Protein AF-A0A2X2C3H4-F1 (afdb_monomer_lite)

Organism: Pseudomonas luteola (NCBI:txid47886)

Radius of gyration: 22.09 Å; chains: 1; bounding box: 75×46×35 Å

Foldseek 3Di:
DDDDDDDPDPPPPPPPVPPVDDPVVLVVVLVVLDDQAPCCPPVNPVDDPVVSVVLSVQLSVLSVVCVVVCVQPDPNDGHDHVVSSCRSHVPHD

Sequence (93 aa):
MRKEAVLLSLLVSSLASAHSYDWSVTQSYFNKIFINHPNCEPQQMRWSQQECSNFRARAMTRFLKEWDDRQYLRSGKIVDNPAATARVNSELP

pLDDT: mean 84.53, std 19.08, range [42.38, 98.44]

Secondary structure (DSSP, 8-state):
----------------------HHHHHHHHHHH----GGG-GGG--S-HHHHHHHHHHHHHHHHHHHHTTTTEETTEE---HHHHHHHTTT--

Structure (mmCIF, N/CA/C/O backbone):
data_AF-A0A2X2C3H4-F1
#
_entry.id   AF-A0A2X2C3H4-F1
#
loop_
_atom_site.group_PDB
_atom_site.id
_atom_site.type_symbol
_atom_site.label_atom_id
_atom_site.label_alt_id
_atom_site.label_comp_id
_atom_site.label_asym_id
_atom_site.label_entity_id
_atom_site.label_seq_id
_atom_site.pdbx_PDB_ins_code
_atom_site.Cartn_x
_atom_site.Cartn_y
_atom_site.Cartn_z
_atom_site.occupancy
_atom_site.B_iso_or_equiv
_atom_site.auth_seq_id
_atom_site.auth_comp_id
_atom_site.auth_asym_id
_atom_site.auth_atom_id
_atom_site.pdbx_PDB_model_num
ATOM 1 N N . MET A 1 1 ? 59.033 -34.535 -5.987 1.00 42.78 1 MET A N 1
ATOM 2 C CA . MET A 1 1 ? 59.107 -33.066 -6.155 1.00 42.78 1 MET A CA 1
ATOM 3 C C . MET A 1 1 ? 58.024 -32.633 -7.132 1.00 42.78 1 MET A C 1
ATOM 5 O O . MET A 1 1 ? 57.947 -33.247 -8.185 1.00 42.78 1 MET A O 1
ATOM 9 N N . ARG A 1 2 ? 57.312 -31.541 -6.798 1.00 44.12 2 ARG A N 1
ATOM 10 C CA . ARG A 1 2 ? 56.326 -30.774 -7.602 1.00 44.12 2 ARG A CA 1
ATOM 11 C C . ARG A 1 2 ? 54.943 -31.425 -7.772 1.00 44.12 2 ARG A C 1
ATOM 13 O O . ARG A 1 2 ? 54.894 -32.597 -8.095 1.00 44.12 2 ARG A O 1
ATOM 20 N N . LYS A 1 3 ? 53.793 -30.752 -7.671 1.00 42.38 3 LYS A N 1
ATOM 21 C CA . LYS A 1 3 ? 53.284 -29.426 -7.215 1.00 42.38 3 LYS A CA 1
ATOM 22 C C . LYS A 1 3 ? 51.759 -29.556 -7.494 1.00 42.38 3 LYS A C 1
ATOM 24 O O . LYS A 1 3 ? 51.417 -30.015 -8.574 1.00 42.38 3 LYS A O 1
ATOM 29 N N . GLU A 1 4 ? 50.890 -29.525 -6.485 1.00 47.00 4 GLU A N 1
ATOM 30 C CA . GLU A 1 4 ? 49.973 -28.407 -6.158 1.00 47.00 4 GLU A CA 1
ATOM 31 C C . GLU A 1 4 ? 48.917 -28.038 -7.232 1.00 47.00 4 GLU A C 1
ATOM 33 O O . GLU A 1 4 ? 49.285 -27.586 -8.312 1.00 47.00 4 GLU A O 1
ATOM 38 N N . ALA A 1 5 ? 47.638 -28.124 -6.810 1.00 51.75 5 ALA A N 1
ATOM 39 C CA . ALA A 1 5 ? 46.425 -27.402 -7.257 1.00 51.75 5 ALA A CA 1
ATOM 40 C C . ALA A 1 5 ? 45.920 -27.661 -8.702 1.00 51.75 5 ALA A C 1
ATOM 42 O O . ALA A 1 5 ? 46.694 -27.862 -9.622 1.00 51.75 5 ALA A O 1
ATOM 43 N N . VAL A 1 6 ? 44.615 -27.708 -9.003 1.00 49.88 6 VAL A N 1
ATOM 44 C CA . VAL A 1 6 ? 43.636 -26.621 -8.837 1.00 49.88 6 VAL A CA 1
ATOM 45 C C . VAL A 1 6 ? 42.209 -27.191 -8.736 1.00 49.88 6 VAL A C 1
ATOM 47 O O . VAL A 1 6 ? 41.723 -27.843 -9.660 1.00 49.88 6 VAL A O 1
ATOM 50 N N . LEU A 1 7 ? 41.520 -26.894 -7.627 1.00 52.28 7 LEU A N 1
ATOM 51 C CA . LEU A 1 7 ? 40.057 -26.929 -7.540 1.00 52.28 7 LEU A CA 1
ATOM 52 C C . LEU A 1 7 ? 39.478 -25.863 -8.485 1.00 52.28 7 LEU A C 1
ATOM 54 O O . LEU A 1 7 ? 39.679 -24.671 -8.250 1.00 52.28 7 LEU A O 1
ATOM 58 N N . LEU A 1 8 ? 38.722 -26.262 -9.510 1.00 50.38 8 LEU A N 1
ATOM 59 C CA . LEU A 1 8 ? 37.840 -25.336 -10.224 1.00 50.38 8 LEU A CA 1
ATOM 60 C C . LEU A 1 8 ? 36.508 -25.223 -9.469 1.00 50.38 8 LEU A C 1
ATOM 62 O O . LEU A 1 8 ? 35.588 -26.016 -9.664 1.00 50.38 8 LEU A O 1
ATOM 66 N N . SER A 1 9 ? 36.417 -24.214 -8.602 1.00 48.88 9 SER A N 1
ATOM 67 C CA . SER A 1 9 ? 35.149 -23.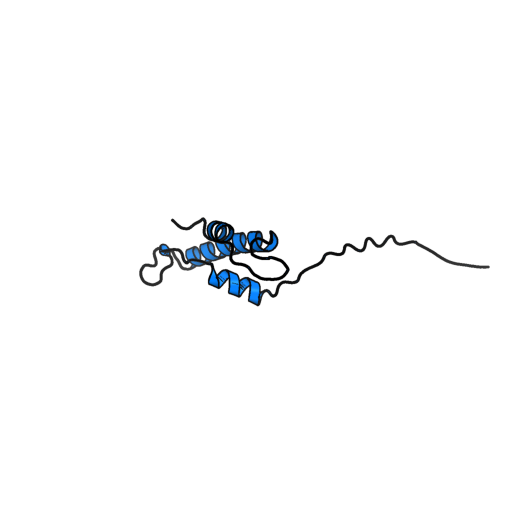700 -8.080 1.00 48.88 9 SER A CA 1
ATOM 68 C C . SER A 1 9 ? 34.318 -23.114 -9.223 1.00 48.88 9 SER A C 1
ATOM 70 O O . SER A 1 9 ? 34.634 -22.046 -9.747 1.00 48.88 9 SER A O 1
ATOM 72 N N . LEU A 1 10 ? 33.222 -23.784 -9.578 1.00 49.25 10 LEU A N 1
ATOM 73 C CA . LEU A 1 10 ? 32.122 -23.198 -10.345 1.00 49.25 10 LEU A CA 1
ATOM 74 C C . LEU A 1 10 ? 31.361 -22.223 -9.434 1.00 49.25 10 LEU A C 1
ATOM 76 O O . LEU A 1 10 ? 30.395 -22.587 -8.768 1.00 49.25 10 LEU A O 1
ATOM 80 N N . LEU A 1 11 ? 31.829 -20.976 -9.379 1.00 52.66 11 LEU A N 1
ATOM 81 C CA . LEU A 1 11 ? 31.067 -19.869 -8.811 1.00 52.66 11 LEU A CA 1
ATOM 82 C C . LEU A 1 11 ? 29.919 -19.537 -9.768 1.00 52.66 11 LEU A C 1
ATOM 84 O O . LEU A 1 11 ? 30.098 -18.856 -10.774 1.00 52.66 11 LEU A O 1
ATOM 88 N N . VAL A 1 12 ? 28.724 -20.026 -9.439 1.00 53.00 12 VAL A N 1
ATOM 89 C CA . VAL A 1 12 ? 27.469 -19.496 -9.973 1.00 53.00 12 VAL A CA 1
ATOM 90 C C . VAL A 1 12 ? 27.306 -18.093 -9.393 1.00 53.00 12 VAL A C 1
ATOM 92 O O . VAL A 1 12 ? 26.819 -17.910 -8.279 1.00 53.00 12 VAL A O 1
ATOM 95 N N . SER A 1 13 ? 27.770 -17.086 -10.128 1.00 50.06 13 SER A N 1
ATOM 96 C CA . SER A 1 13 ? 27.462 -15.689 -9.837 1.00 50.06 13 SER A CA 1
ATOM 97 C C . SER A 1 13 ? 26.010 -15.424 -10.221 1.00 50.06 13 SER A C 1
ATOM 99 O O . SER A 1 13 ? 25.709 -14.957 -11.318 1.00 50.06 13 SER A O 1
ATOM 101 N N . SER A 1 14 ? 25.095 -15.742 -9.310 1.00 52.66 14 SER A N 1
ATOM 102 C CA . SER A 1 14 ? 23.732 -15.230 -9.342 1.00 52.66 14 SER A CA 1
ATOM 103 C C . SER A 1 14 ? 23.812 -13.704 -9.298 1.00 52.66 14 SER A C 1
ATOM 105 O O . SER A 1 14 ? 24.045 -13.119 -8.241 1.00 52.66 14 SER A O 1
ATOM 107 N N . LEU A 1 15 ? 23.632 -13.048 -10.444 1.00 51.41 15 LEU A N 1
ATOM 108 C CA . LEU A 1 15 ? 23.315 -11.624 -10.527 1.00 51.41 15 LEU A CA 1
ATOM 109 C C . LEU A 1 15 ? 21.909 -11.430 -9.951 1.00 51.41 15 LEU A C 1
ATOM 111 O O . LEU A 1 15 ? 20.938 -11.200 -10.668 1.00 51.41 15 LEU A O 1
ATOM 115 N N . ALA A 1 16 ? 21.788 -11.554 -8.632 1.00 48.66 16 ALA A N 1
ATOM 116 C CA . ALA A 1 16 ? 20.690 -10.954 -7.912 1.00 48.66 16 ALA A CA 1
ATOM 117 C C . ALA A 1 16 ? 20.898 -9.447 -8.059 1.00 48.66 16 ALA A C 1
ATOM 119 O O . ALA A 1 16 ? 21.638 -8.830 -7.295 1.00 48.66 16 ALA A O 1
ATOM 120 N N . SER A 1 17 ? 20.295 -8.852 -9.090 1.00 48.06 17 SER A N 1
ATOM 121 C CA . SER A 1 17 ? 20.078 -7.412 -9.134 1.00 48.06 17 SER A CA 1
ATOM 122 C C . SER A 1 17 ? 19.121 -7.067 -7.998 1.00 48.06 17 SER A C 1
ATOM 124 O O . SER A 1 17 ? 17.926 -6.863 -8.213 1.00 48.06 17 SER A O 1
ATOM 126 N N . ALA A 1 18 ? 19.657 -7.041 -6.779 1.00 44.91 18 ALA A N 1
ATOM 127 C CA . ALA A 1 18 ? 19.059 -6.388 -5.643 1.00 44.91 18 ALA A CA 1
ATOM 128 C C . ALA A 1 18 ? 18.994 -4.908 -6.015 1.00 44.91 18 ALA A C 1
ATOM 130 O O . ALA A 1 18 ? 19.920 -4.139 -5.774 1.00 44.91 18 ALA A O 1
ATOM 131 N N . HIS A 1 19 ? 17.912 -4.512 -6.681 1.00 52.09 19 HIS A N 1
ATOM 132 C CA . HIS A 1 19 ? 17.510 -3.122 -6.671 1.00 52.09 19 HIS A CA 1
ATOM 133 C C . HIS A 1 19 ? 17.107 -2.858 -5.225 1.00 52.09 19 HIS A C 1
ATOM 135 O O . HIS A 1 19 ? 15.977 -3.127 -4.826 1.00 52.09 19 HIS A O 1
ATOM 141 N N . SER A 1 20 ? 18.071 -2.435 -4.408 1.00 53.66 20 SER A N 1
ATOM 142 C CA . SER A 1 20 ? 17.803 -1.917 -3.077 1.00 53.66 20 SER A CA 1
ATOM 143 C C . SER A 1 20 ? 17.020 -0.624 -3.272 1.00 53.66 20 SER A C 1
ATOM 145 O O . SER A 1 20 ? 17.600 0.449 -3.439 1.00 53.66 20 SER A O 1
ATOM 147 N N . TYR A 1 21 ? 15.698 -0.734 -3.374 1.00 66.19 21 TYR A N 1
ATOM 148 C CA . TYR A 1 21 ? 14.839 0.435 -3.382 1.00 66.19 21 TYR A CA 1
ATOM 149 C C . TYR A 1 21 ? 14.974 1.111 -2.028 1.00 66.19 21 TYR A C 1
ATOM 151 O O . TYR A 1 21 ? 14.927 0.456 -0.986 1.00 66.19 21 TYR A O 1
ATOM 159 N N . ASP A 1 22 ? 15.171 2.424 -2.057 1.00 84.44 22 ASP A N 1
ATOM 160 C CA . ASP A 1 22 ? 15.219 3.216 -0.844 1.00 84.44 22 ASP A CA 1
ATOM 161 C C . ASP A 1 22 ? 13.906 3.011 -0.074 1.00 84.44 22 ASP A C 1
ATOM 163 O O . ASP A 1 22 ? 12.801 3.250 -0.583 1.00 84.44 22 ASP A O 1
ATOM 167 N N . TRP A 1 23 ? 14.032 2.510 1.153 1.00 86.81 23 TRP A N 1
ATOM 168 C CA . TRP A 1 23 ? 12.898 2.276 2.035 1.00 86.81 23 TRP A CA 1
ATOM 169 C C . TRP A 1 23 ? 12.096 3.561 2.263 1.00 86.81 23 TRP A C 1
ATOM 171 O O . TRP A 1 23 ? 10.869 3.514 2.314 1.00 86.81 23 TRP A O 1
ATOM 181 N N . SER A 1 24 ? 12.763 4.719 2.310 1.00 92.00 24 SER A N 1
ATOM 182 C CA . SER A 1 24 ? 12.107 6.016 2.478 1.00 92.00 24 SER A CA 1
ATOM 183 C C . SER A 1 24 ? 11.204 6.363 1.290 1.00 92.00 24 SER A C 1
ATOM 185 O O . SER A 1 24 ? 10.077 6.819 1.483 1.00 92.00 24 SER A O 1
ATOM 187 N N . VAL A 1 25 ? 11.644 6.068 0.063 1.00 92.56 25 VAL A N 1
ATOM 188 C CA . VAL A 1 25 ? 10.862 6.272 -1.166 1.00 92.56 25 VAL A CA 1
ATOM 189 C C . VAL A 1 25 ? 9.658 5.337 -1.191 1.00 92.56 25 VAL A C 1
ATOM 191 O O . VAL A 1 25 ? 8.535 5.769 -1.452 1.00 92.56 25 VAL A O 1
ATOM 194 N N . THR A 1 26 ? 9.886 4.068 -0.861 1.00 92.75 26 THR A N 1
ATOM 195 C CA . THR A 1 26 ? 8.855 3.025 -0.804 1.00 92.75 26 THR A CA 1
ATOM 196 C C . THR A 1 26 ? 7.769 3.389 0.217 1.00 92.75 26 THR A C 1
ATOM 198 O O . THR A 1 26 ? 6.578 3.391 -0.095 1.00 92.75 26 THR A O 1
ATOM 201 N N . GLN A 1 27 ? 8.172 3.797 1.423 1.00 95.06 27 GLN A N 1
ATOM 202 C CA . GLN A 1 27 ? 7.265 4.209 2.494 1.00 95.06 27 GLN A CA 1
ATOM 203 C C . GLN A 1 27 ? 6.537 5.526 2.183 1.00 95.06 27 GLN A C 1
ATOM 205 O O . GLN A 1 27 ? 5.342 5.646 2.455 1.00 95.06 27 GLN A O 1
ATOM 210 N N . SER A 1 28 ? 7.230 6.507 1.598 1.00 96.00 28 SER A N 1
ATOM 211 C CA . SER A 1 28 ? 6.629 7.773 1.162 1.00 96.00 28 SER A CA 1
ATOM 212 C C . SER A 1 28 ? 5.533 7.532 0.124 1.00 96.00 28 SER A C 1
ATOM 214 O O . SER A 1 28 ? 4.427 8.067 0.239 1.00 96.00 28 SER A O 1
ATOM 216 N N . TYR A 1 29 ? 5.791 6.647 -0.842 1.00 96.50 29 TYR A N 1
ATOM 217 C CA . TYR A 1 29 ? 4.806 6.310 -1.859 1.00 96.50 29 TYR A CA 1
ATOM 218 C C . TYR A 1 29 ? 3.606 5.544 -1.286 1.00 96.50 29 TYR A C 1
ATOM 220 O O . TYR A 1 29 ? 2.471 5.884 -1.614 1.00 96.50 29 TYR A O 1
ATOM 228 N N . PHE A 1 30 ? 3.817 4.593 -0.367 1.00 97.88 30 PHE A N 1
ATOM 229 C CA . PHE A 1 30 ? 2.712 3.958 0.364 1.00 97.88 30 PHE A CA 1
ATOM 230 C C . PHE A 1 30 ? 1.820 4.995 1.055 1.00 97.88 30 PHE A C 1
ATOM 232 O O . PHE A 1 30 ? 0.604 4.971 0.892 1.00 97.88 30 PHE A O 1
ATOM 239 N N . ASN A 1 31 ? 2.418 5.942 1.784 1.00 97.75 31 ASN A N 1
ATOM 240 C CA . ASN A 1 31 ? 1.673 6.978 2.499 1.00 97.75 31 ASN A CA 1
ATOM 241 C C . ASN A 1 31 ? 0.867 7.890 1.559 1.00 97.75 31 ASN A C 1
ATOM 243 O O . ASN A 1 31 ? -0.170 8.398 1.972 1.00 97.75 31 ASN A O 1
ATOM 247 N N . LYS A 1 32 ? 1.322 8.087 0.312 1.00 97.75 32 LYS A N 1
ATOM 248 C CA . LYS A 1 32 ? 0.597 8.845 -0.722 1.00 97.75 32 LYS A CA 1
ATOM 249 C C . LYS A 1 32 ? -0.681 8.125 -1.175 1.00 97.75 32 LYS A C 1
ATOM 251 O O . LYS A 1 32 ? -1.671 8.791 -1.455 1.00 97.75 32 LYS A O 1
ATOM 256 N N . ILE A 1 33 ? -0.646 6.797 -1.311 1.00 97.56 33 ILE A N 1
ATOM 257 C CA . ILE A 1 33 ? -1.736 6.013 -1.928 1.00 97.56 33 ILE A CA 1
ATOM 258 C C . ILE A 1 33 ? -2.639 5.292 -0.920 1.00 97.56 33 ILE A C 1
ATOM 260 O O . ILE A 1 33 ? -3.700 4.788 -1.292 1.00 97.56 33 ILE A O 1
ATOM 264 N N . PHE A 1 34 ? -2.194 5.171 0.329 1.00 97.88 34 PHE A N 1
ATOM 265 C CA . PHE A 1 34 ? -2.956 4.546 1.397 1.00 97.88 34 PHE A CA 1
ATOM 266 C C . PHE A 1 34 ? -4.135 5.433 1.786 1.00 97.88 34 PHE A C 1
ATOM 268 O O . PHE A 1 34 ? -3.971 6.617 2.077 1.00 97.88 34 PHE A O 1
ATOM 275 N N . ILE A 1 35 ? -5.319 4.836 1.830 1.00 96.62 35 ILE A N 1
ATOM 276 C CA . ILE A 1 35 ? -6.547 5.504 2.242 1.00 96.62 35 ILE A CA 1
ATOM 277 C C . ILE A 1 35 ? -6.907 4.990 3.632 1.00 96.62 35 ILE A C 1
ATOM 279 O O . ILE A 1 35 ? -6.969 3.782 3.875 1.00 96.62 35 ILE A O 1
ATOM 283 N N . ASN A 1 36 ? -7.137 5.918 4.556 1.00 93.62 36 ASN A N 1
ATOM 284 C CA . ASN A 1 36 ? -7.529 5.570 5.911 1.00 93.62 36 ASN A CA 1
ATOM 285 C C . ASN A 1 36 ? -8.948 4.976 5.915 1.00 93.62 36 ASN A C 1
ATOM 287 O O . ASN A 1 36 ? -9.828 5.436 5.187 1.00 93.62 36 ASN A O 1
ATOM 291 N N . HIS A 1 37 ? -9.181 3.945 6.728 1.00 94.88 37 HIS A N 1
ATOM 292 C CA . HIS A 1 37 ? -10.519 3.371 6.853 1.00 94.88 37 HIS A CA 1
ATOM 293 C C . HIS A 1 37 ? -11.440 4.369 7.588 1.00 94.88 37 HIS A C 1
ATOM 295 O O . HIS A 1 37 ? -10.995 4.941 8.583 1.00 94.88 37 HIS A O 1
ATOM 301 N N . PRO A 1 38 ? -12.726 4.536 7.214 1.00 94.25 38 PRO A N 1
ATOM 302 C CA . PRO A 1 38 ? -13.640 5.462 7.900 1.00 94.25 38 PRO A CA 1
ATOM 303 C C . PRO A 1 38 ? -13.738 5.242 9.420 1.00 94.25 38 PRO A C 1
ATOM 305 O O . PRO A 1 38 ? -13.832 6.185 10.195 1.00 94.25 38 PRO A O 1
ATOM 308 N N . ASN A 1 39 ? -13.641 3.986 9.869 1.00 94.88 39 ASN A N 1
ATOM 309 C CA . ASN A 1 39 ? -13.612 3.637 11.299 1.00 94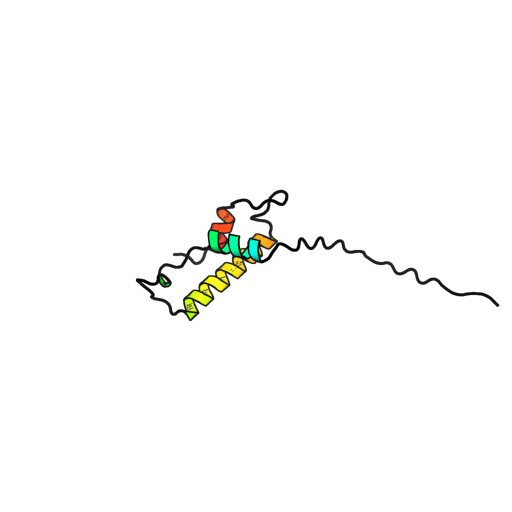.88 39 ASN A CA 1
ATOM 310 C C . ASN A 1 39 ? -12.342 4.103 12.045 1.00 94.88 39 ASN A C 1
ATOM 312 O O . ASN A 1 39 ? -12.318 4.046 13.273 1.00 94.88 39 ASN A O 1
ATOM 316 N N . CYS A 1 40 ? -11.311 4.538 11.321 1.00 93.50 40 CYS A N 1
ATOM 317 C CA . CYS A 1 40 ? -10.044 5.059 11.835 1.00 93.50 40 CYS A CA 1
ATOM 318 C C . CYS A 1 40 ? -9.941 6.583 11.742 1.00 93.50 40 CYS A C 1
ATOM 320 O O . CYS A 1 40 ? -8.889 7.142 12.059 1.00 93.50 40 CYS A O 1
ATOM 322 N N . GLU A 1 41 ? -11.002 7.262 11.302 1.00 91.62 41 GLU A N 1
ATOM 323 C CA . GLU A 1 41 ? -11.049 8.719 11.276 1.00 91.62 41 GLU A CA 1
ATOM 324 C C . GLU A 1 41 ? -11.104 9.280 12.705 1.00 91.62 41 GLU A C 1
ATOM 326 O O . GLU A 1 41 ? -11.978 8.877 13.477 1.00 91.62 41 GLU A O 1
ATOM 331 N N . PRO A 1 42 ? -10.233 10.234 13.090 1.00 87.12 42 PRO A N 1
ATOM 332 C CA . PRO A 1 42 ? -10.147 10.716 14.472 1.00 87.12 42 PRO A CA 1
ATOM 333 C C . PRO A 1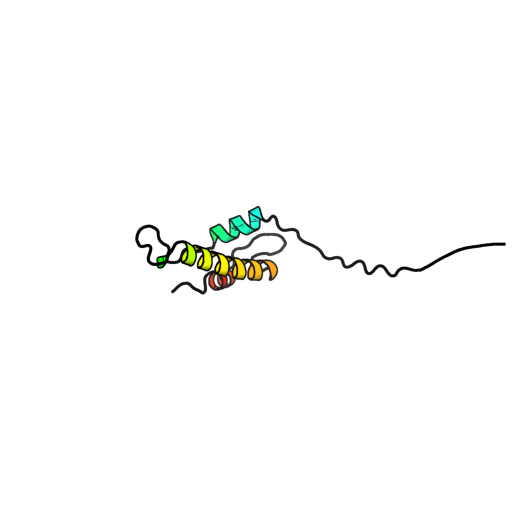 42 ? -11.458 11.277 15.035 1.00 87.12 42 PRO A C 1
ATOM 335 O O . PRO A 1 42 ? -11.718 11.164 16.229 1.00 87.12 42 PRO A O 1
ATOM 338 N N . GLN A 1 43 ? -12.295 11.874 14.182 1.00 87.25 43 GLN A N 1
ATOM 339 C CA . GLN A 1 43 ? -13.568 12.479 14.589 1.00 87.25 43 GLN A CA 1
ATOM 340 C C . GLN A 1 43 ? -14.681 11.448 14.824 1.00 87.25 43 GLN A C 1
ATOM 342 O O . GLN A 1 43 ? -15.684 11.760 15.460 1.00 87.25 43 GLN A O 1
ATOM 347 N N . GLN A 1 44 ? -14.531 10.238 14.281 1.00 85.12 44 GLN A N 1
ATOM 348 C CA . GLN A 1 44 ? -15.551 9.186 14.283 1.00 85.12 44 GLN A CA 1
ATOM 349 C C . GLN A 1 44 ? -14.910 7.815 14.529 1.00 85.12 44 GLN A C 1
ATOM 351 O O . GLN A 1 44 ? -15.302 6.819 13.921 1.00 85.12 44 GLN A O 1
ATOM 356 N N . MET A 1 45 ? -13.894 7.773 15.394 1.00 87.19 45 MET A N 1
ATOM 357 C CA . MET A 1 45 ? -13.081 6.583 15.618 1.00 87.19 45 MET A CA 1
ATOM 358 C C . MET A 1 45 ? -13.945 5.462 16.208 1.00 87.19 45 MET A C 1
ATOM 360 O O . MET A 1 45 ? -14.340 5.496 17.371 1.00 87.19 45 MET A O 1
ATOM 364 N N . ARG A 1 46 ? -14.270 4.483 15.362 1.00 95.44 46 ARG A N 1
ATOM 365 C CA . ARG A 1 46 ? -15.089 3.305 15.687 1.00 95.44 46 ARG A CA 1
ATOM 366 C C . ARG A 1 46 ? -14.234 2.083 15.992 1.00 95.44 46 ARG A C 1
ATOM 368 O O . ARG A 1 46 ? -14.682 1.191 16.702 1.00 95.44 46 ARG A O 1
ATOM 375 N N . TRP A 1 47 ? -13.032 2.033 15.430 1.00 95.69 47 TRP A N 1
ATOM 376 C CA . TRP A 1 47 ? -12.026 1.019 15.721 1.00 95.69 47 TRP A CA 1
ATOM 377 C C . TRP A 1 47 ? -11.026 1.543 16.743 1.00 95.69 47 TRP A C 1
ATOM 379 O O . TRP A 1 47 ? -10.730 2.734 16.796 1.00 95.69 47 TRP A O 1
ATOM 389 N N . SER A 1 48 ? -10.473 0.643 17.546 1.00 96.38 48 SER A N 1
ATOM 390 C CA . SER A 1 48 ? -9.342 0.942 18.415 1.00 96.38 48 SER A CA 1
ATOM 391 C C . SER A 1 48 ? -8.100 1.337 17.606 1.00 96.38 48 SER A C 1
ATOM 393 O O . SER A 1 48 ? -7.927 0.965 16.442 1.00 96.38 48 SER A O 1
ATOM 395 N N . GLN A 1 49 ? -7.165 2.031 18.258 1.00 94.12 49 GLN A N 1
ATOM 396 C CA . GLN A 1 49 ? -5.865 2.368 17.661 1.00 94.12 49 GLN A CA 1
ATOM 397 C C . GLN A 1 49 ? -5.111 1.122 17.173 1.00 94.12 49 GLN A C 1
ATOM 399 O O . GLN A 1 49 ? -4.470 1.146 16.121 1.00 94.12 49 GLN A O 1
ATOM 404 N N . GLN A 1 50 ? -5.226 0.013 17.910 1.00 96.75 50 GLN A N 1
ATOM 405 C CA . GLN A 1 50 ? -4.626 -1.260 17.523 1.00 96.75 50 GLN A CA 1
ATOM 406 C C . GLN A 1 50 ? -5.252 -1.811 16.237 1.00 96.75 50 GLN A C 1
ATOM 408 O O . GLN A 1 50 ? -4.526 -2.250 15.349 1.00 96.75 50 GLN A O 1
ATOM 413 N N . GLU A 1 51 ? -6.578 -1.772 16.100 1.00 96.88 51 GLU A N 1
ATOM 414 C CA . GLU A 1 51 ? -7.273 -2.214 14.884 1.00 96.88 51 GLU A CA 1
ATOM 415 C C . GLU A 1 51 ? -6.891 -1.363 13.668 1.00 96.88 51 GLU A C 1
ATOM 417 O O . GLU A 1 51 ? -6.621 -1.910 12.598 1.00 96.88 51 GLU A O 1
ATOM 422 N N . CYS A 1 52 ? -6.769 -0.047 13.842 1.00 95.88 52 CYS A N 1
ATOM 423 C CA . CYS A 1 52 ? -6.307 0.860 12.792 1.00 95.88 52 CYS A CA 1
ATOM 424 C C . CYS A 1 52 ? -4.848 0.613 12.393 1.00 95.88 52 CYS A C 1
ATOM 426 O O . CYS A 1 52 ? -4.521 0.589 11.203 1.00 95.88 52 CYS A O 1
ATOM 428 N N . SER A 1 53 ? -3.976 0.351 13.370 1.00 96.62 53 SER A N 1
ATOM 429 C CA . SER A 1 53 ? -2.592 -0.063 13.119 1.00 96.62 53 SER A CA 1
ATOM 430 C C . SER A 1 53 ? -2.536 -1.385 12.346 1.00 96.62 53 SER A C 1
ATOM 432 O O . SER A 1 53 ? -1.850 -1.488 11.328 1.00 96.62 53 SER A O 1
ATOM 434 N N . ASN A 1 54 ? -3.340 -2.372 12.755 1.00 97.88 54 ASN A N 1
ATOM 435 C CA . ASN A 1 54 ? -3.439 -3.667 12.084 1.00 97.88 54 ASN A CA 1
ATOM 436 C C . ASN A 1 54 ? -3.950 -3.524 10.641 1.00 97.88 54 ASN A C 1
ATOM 438 O O . ASN A 1 54 ? -3.423 -4.176 9.740 1.00 97.88 54 ASN A O 1
ATOM 442 N N . PHE A 1 55 ? -4.944 -2.665 10.399 1.00 97.50 55 PHE A N 1
ATOM 443 C CA . PHE A 1 55 ? -5.442 -2.360 9.054 1.00 97.50 55 PHE A CA 1
ATOM 444 C C . PHE A 1 55 ? -4.340 -1.772 8.164 1.00 97.50 55 PHE A C 1
ATOM 446 O O . PHE A 1 55 ? -4.086 -2.283 7.070 1.00 97.50 55 PHE A O 1
ATOM 453 N N . ARG A 1 56 ? -3.616 -0.759 8.660 1.00 97.88 56 ARG A N 1
ATOM 454 C CA . ARG A 1 56 ? -2.486 -0.160 7.936 1.00 97.88 56 ARG A CA 1
ATOM 455 C C . ARG A 1 56 ? -1.381 -1.180 7.661 1.00 97.88 56 ARG A C 1
ATOM 457 O O . ARG A 1 56 ? -0.826 -1.185 6.565 1.00 97.88 56 ARG A O 1
ATOM 464 N N . ALA A 1 57 ? -1.077 -2.055 8.619 1.00 98.06 57 ALA A N 1
ATOM 465 C CA . ALA A 1 57 ? -0.075 -3.104 8.455 1.00 98.06 57 ALA A CA 1
ATOM 466 C C . ALA A 1 57 ? -0.459 -4.094 7.342 1.00 98.06 57 ALA A C 1
ATOM 468 O O . ALA A 1 57 ? 0.367 -4.384 6.480 1.00 98.06 57 ALA A O 1
ATOM 469 N N . ARG A 1 58 ? -1.721 -4.544 7.288 1.00 98.31 58 ARG A N 1
ATOM 470 C CA . ARG A 1 58 ? -2.204 -5.414 6.199 1.00 98.31 58 ARG A CA 1
ATOM 471 C C . ARG A 1 58 ? -2.154 -4.720 4.836 1.00 98.31 58 ARG A C 1
ATOM 473 O O . ARG A 1 58 ? -1.744 -5.337 3.852 1.00 98.31 58 ARG A O 1
ATOM 480 N N . ALA A 1 59 ? -2.513 -3.436 4.776 1.00 98.44 59 ALA A N 1
ATOM 481 C CA . ALA A 1 59 ? -2.383 -2.639 3.555 1.00 98.44 59 ALA A CA 1
ATOM 482 C C . ALA A 1 59 ? -0.917 -2.503 3.115 1.00 98.44 59 ALA A C 1
ATOM 484 O O . ALA A 1 59 ? -0.620 -2.672 1.934 1.00 98.44 59 ALA A O 1
ATOM 485 N N . MET A 1 60 ? 0.009 -2.286 4.055 1.00 98.19 60 MET A N 1
ATOM 486 C CA . MET A 1 60 ? 1.449 -2.270 3.782 1.00 98.19 60 MET A CA 1
ATOM 487 C C . MET A 1 60 ? 1.930 -3.619 3.232 1.00 98.19 60 MET A C 1
ATOM 489 O O . MET A 1 60 ? 2.662 -3.643 2.250 1.00 98.19 60 MET A O 1
ATOM 493 N N . THR A 1 61 ? 1.489 -4.749 3.794 1.00 98.00 61 THR A N 1
ATOM 494 C CA . THR A 1 61 ? 1.839 -6.080 3.268 1.00 98.00 61 THR A CA 1
ATOM 495 C C . THR A 1 61 ? 1.411 -6.248 1.809 1.00 98.00 61 THR A C 1
ATOM 497 O O . THR A 1 61 ? 2.208 -6.706 0.989 1.00 98.00 61 THR A O 1
ATOM 500 N N . ARG A 1 62 ? 0.185 -5.837 1.454 1.00 98.25 62 ARG A N 1
ATOM 501 C CA . ARG A 1 62 ? -0.275 -5.845 0.055 1.00 98.25 62 ARG A CA 1
ATOM 502 C C . ARG A 1 62 ? 0.560 -4.917 -0.816 1.00 98.25 62 ARG A C 1
ATOM 504 O O . ARG A 1 62 ? 0.993 -5.322 -1.886 1.00 98.25 62 ARG A O 1
ATOM 511 N N . PHE A 1 63 ? 0.829 -3.704 -0.347 1.00 98.06 63 PHE A N 1
ATOM 512 C CA . PHE A 1 63 ? 1.652 -2.743 -1.071 1.00 98.06 63 PHE A CA 1
ATOM 513 C C . PHE A 1 63 ? 3.053 -3.273 -1.372 1.00 98.06 63 PHE A C 1
ATOM 515 O O . PHE A 1 63 ? 3.491 -3.174 -2.512 1.00 98.06 63 PHE A O 1
ATOM 522 N N . LEU A 1 64 ? 3.735 -3.872 -0.395 1.00 96.12 64 LEU A N 1
ATOM 523 C CA . LEU A 1 64 ? 5.072 -4.429 -0.605 1.00 96.12 64 LEU A CA 1
ATOM 524 C C . LEU A 1 64 ? 5.059 -5.561 -1.634 1.00 96.12 64 LEU A C 1
ATOM 526 O O . LEU A 1 64 ? 5.984 -5.651 -2.436 1.00 96.12 64 LEU A O 1
ATOM 530 N N . LYS A 1 65 ? 3.991 -6.366 -1.670 1.00 96.75 65 LYS A N 1
ATOM 531 C CA . LYS A 1 65 ? 3.797 -7.354 -2.732 1.00 96.75 65 LYS A CA 1
ATOM 532 C C . LYS A 1 65 ? 3.644 -6.695 -4.107 1.00 96.75 65 LYS A C 1
ATOM 534 O O . LYS A 1 65 ? 4.347 -7.065 -5.036 1.00 96.75 65 LYS A O 1
ATOM 539 N N . GLU A 1 66 ? 2.761 -5.709 -4.241 1.00 97.19 66 GLU A N 1
ATOM 540 C CA . GLU A 1 66 ? 2.559 -4.982 -5.505 1.00 97.19 66 GLU A CA 1
ATOM 541 C C . GLU A 1 66 ? 3.837 -4.248 -5.961 1.00 97.19 66 GLU A C 1
ATOM 543 O O . GLU A 1 66 ? 4.128 -4.152 -7.156 1.00 97.19 66 GLU A O 1
ATOM 548 N N . TRP A 1 67 ? 4.616 -3.737 -5.007 1.00 94.25 67 TRP A N 1
ATOM 549 C CA . TRP A 1 67 ? 5.901 -3.089 -5.244 1.00 94.25 67 TRP A CA 1
ATOM 550 C C . TRP A 1 67 ? 6.947 -4.071 -5.783 1.00 94.25 67 TRP A C 1
ATOM 552 O O . TRP A 1 67 ? 7.586 -3.775 -6.795 1.00 94.25 67 TRP A O 1
ATOM 562 N N . ASP A 1 68 ? 7.079 -5.244 -5.157 1.00 92.94 68 ASP A N 1
ATOM 563 C CA . ASP A 1 68 ? 7.971 -6.327 -5.594 1.00 92.94 68 ASP A CA 1
ATOM 564 C C . ASP A 1 68 ? 7.570 -6.875 -6.975 1.00 92.94 68 ASP A C 1
ATOM 566 O O . ASP A 1 68 ? 8.407 -7.026 -7.866 1.00 92.94 68 ASP A O 1
ATOM 570 N N . ASP A 1 69 ? 6.260 -6.994 -7.223 1.00 94.50 69 ASP A N 1
ATOM 571 C CA . ASP A 1 69 ? 5.668 -7.349 -8.521 1.00 94.50 69 ASP A CA 1
ATOM 572 C C . ASP A 1 69 ? 5.798 -6.224 -9.579 1.00 94.50 69 ASP A C 1
ATOM 574 O O . ASP A 1 69 ? 5.214 -6.301 -10.669 1.00 94.50 69 ASP A O 1
ATOM 578 N N . ARG A 1 70 ? 6.552 -5.157 -9.272 1.00 93.25 70 ARG A N 1
ATOM 579 C CA . ARG A 1 70 ? 6.849 -3.997 -10.131 1.00 93.25 70 ARG A CA 1
ATOM 580 C C . ARG A 1 70 ? 5.613 -3.264 -10.643 1.00 93.25 70 ARG A C 1
ATOM 582 O O . ARG A 1 70 ? 5.661 -2.598 -11.677 1.00 93.25 70 ARG A O 1
ATOM 589 N N . GLN A 1 71 ? 4.505 -3.321 -9.913 1.00 96.62 71 GLN A N 1
ATOM 590 C CA . GLN A 1 71 ? 3.244 -2.724 -10.356 1.00 96.62 71 GLN A CA 1
ATOM 591 C C . GLN A 1 71 ? 3.289 -1.193 -10.361 1.00 96.62 71 GLN A C 1
ATOM 593 O O . GLN A 1 71 ? 2.562 -0.566 -11.131 1.00 96.62 71 GLN A O 1
ATOM 598 N N . TYR A 1 72 ? 4.187 -0.603 -9.571 1.00 94.50 72 TYR A N 1
ATOM 599 C CA . TYR A 1 72 ? 4.440 0.838 -9.521 1.00 94.50 72 TYR A CA 1
ATOM 600 C C . TYR A 1 72 ? 5.731 1.252 -10.227 1.00 94.50 72 TYR A C 1
ATOM 602 O O . TYR A 1 72 ? 6.127 2.405 -10.121 1.00 94.50 72 TYR A O 1
ATOM 610 N N . LEU A 1 73 ? 6.417 0.344 -10.930 1.00 91.62 73 LEU A N 1
ATOM 611 C CA . LEU A 1 73 ?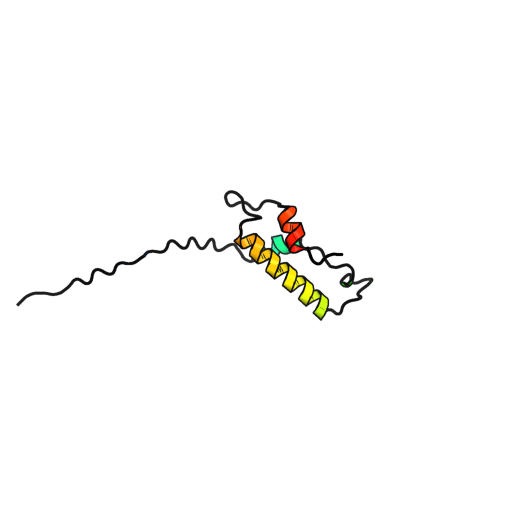 7.749 0.600 -11.478 1.00 91.62 73 LEU A CA 1
ATOM 612 C C . LEU A 1 73 ? 7.786 0.343 -12.987 1.00 91.62 73 LEU A C 1
ATOM 614 O O . LEU A 1 73 ? 7.608 -0.778 -13.459 1.00 91.62 73 LEU A O 1
ATOM 618 N N . ARG A 1 74 ? 8.081 1.387 -13.766 1.00 90.31 74 ARG A N 1
ATOM 619 C CA . ARG A 1 74 ? 8.296 1.309 -15.221 1.00 90.31 74 ARG A CA 1
ATOM 620 C C . ARG A 1 74 ? 9.631 1.960 -15.556 1.00 90.31 74 ARG A C 1
ATOM 622 O O . ARG A 1 74 ? 9.826 3.140 -15.279 1.00 90.31 74 ARG A O 1
ATOM 629 N N . SER A 1 75 ? 10.553 1.202 -16.150 1.00 88.25 75 SER A N 1
ATOM 630 C CA . SER A 1 75 ? 11.871 1.707 -16.580 1.00 88.25 75 SER A CA 1
ATOM 631 C C . SER A 1 75 ? 12.630 2.470 -15.480 1.00 88.25 75 SER A C 1
ATOM 633 O O . SER A 1 75 ? 13.196 3.532 -15.725 1.00 88.25 75 SER A O 1
ATOM 635 N N . GLY A 1 76 ? 12.585 1.957 -14.244 1.00 85.06 76 GLY A N 1
ATOM 636 C CA . GLY A 1 76 ? 13.246 2.566 -13.083 1.00 85.06 76 GLY A CA 1
ATOM 637 C C . GLY A 1 76 ? 12.542 3.795 -12.496 1.00 85.06 76 GLY A C 1
ATOM 638 O O . GLY A 1 76 ? 13.065 4.398 -11.565 1.00 85.06 76 GLY A O 1
ATOM 639 N N . LYS A 1 77 ? 11.365 4.170 -13.007 1.00 89.69 77 LYS A N 1
ATOM 640 C CA . LYS A 1 77 ? 10.558 5.280 -12.489 1.00 89.69 77 LYS A CA 1
ATOM 641 C C . LYS A 1 77 ? 9.318 4.764 -11.779 1.00 89.69 77 LYS A C 1
ATOM 643 O O . LYS A 1 77 ? 8.718 3.780 -12.216 1.00 89.69 77 LYS A O 1
ATOM 648 N N . ILE A 1 78 ? 8.925 5.474 -10.726 1.00 93.31 78 ILE A N 1
ATOM 649 C CA . ILE A 1 78 ? 7.647 5.243 -10.061 1.00 93.31 78 ILE A CA 1
ATOM 650 C C . ILE A 1 78 ? 6.531 5.774 -10.956 1.00 93.31 78 ILE A C 1
ATOM 652 O O . ILE A 1 78 ? 6.596 6.910 -11.428 1.00 93.31 78 ILE A O 1
ATOM 656 N N . VAL A 1 79 ? 5.519 4.949 -11.191 1.00 94.88 79 VAL A N 1
ATOM 657 C CA . VAL A 1 79 ? 4.325 5.296 -11.957 1.00 94.88 79 VAL A CA 1
ATOM 658 C C . VAL A 1 79 ? 3.079 5.000 -11.139 1.00 94.88 79 VAL A C 1
ATOM 660 O O . VAL A 1 79 ? 3.015 4.001 -10.423 1.00 94.88 79 VAL A O 1
ATOM 663 N N . ASP A 1 80 ? 2.072 5.856 -11.276 1.00 94.69 80 ASP A N 1
ATOM 664 C CA . ASP A 1 80 ? 0.777 5.608 -10.660 1.00 94.69 80 ASP A CA 1
ATOM 665 C C . ASP A 1 80 ? 0.070 4.445 -11.381 1.00 94.69 80 ASP A C 1
ATOM 667 O O . ASP A 1 80 ? -0.000 4.393 -12.610 1.00 94.69 80 ASP A O 1
ATOM 671 N N . ASN A 1 81 ? -0.445 3.493 -10.601 1.00 97.62 81 ASN A N 1
ATOM 672 C CA . ASN A 1 81 ? -1.174 2.326 -11.094 1.00 97.62 81 ASN A CA 1
ATOM 673 C C . ASN A 1 81 ? -2.473 2.153 -10.287 1.00 97.62 81 ASN A C 1
ATOM 675 O O . ASN A 1 81 ? -2.450 1.550 -9.210 1.00 97.62 81 ASN A O 1
ATOM 679 N N . PRO A 1 82 ? -3.615 2.662 -10.790 1.00 97.50 82 PRO A N 1
ATOM 680 C CA . PRO A 1 82 ? -4.883 2.633 -10.063 1.00 97.50 82 PRO A CA 1
ATOM 681 C C . PRO A 1 82 ? -5.355 1.224 -9.687 1.00 97.50 82 PRO A C 1
ATOM 683 O O . PRO A 1 82 ? -5.922 1.037 -8.614 1.00 97.50 82 PRO A O 1
ATOM 686 N N . ALA A 1 83 ? -5.089 0.220 -10.529 1.00 97.88 83 ALA A N 1
ATOM 687 C CA . ALA A 1 83 ? -5.490 -1.158 -10.257 1.00 97.88 83 ALA A CA 1
ATOM 688 C C . ALA A 1 83 ? -4.701 -1.762 -9.084 1.00 97.88 83 ALA A C 1
ATOM 690 O O . ALA A 1 83 ? -5.283 -2.427 -8.230 1.00 97.88 83 ALA A O 1
ATOM 691 N N . ALA A 1 84 ? -3.392 -1.503 -9.013 1.00 98.06 84 ALA A N 1
ATOM 692 C CA . ALA A 1 84 ? -2.576 -1.901 -7.866 1.00 98.06 84 ALA A CA 1
ATOM 693 C C . ALA A 1 84 ? -2.995 -1.143 -6.599 1.00 98.06 84 ALA A C 1
ATOM 695 O O . ALA A 1 84 ? -3.176 -1.746 -5.545 1.00 98.06 84 ALA A O 1
ATOM 696 N N . THR A 1 85 ? -3.263 0.163 -6.706 1.00 98.31 85 THR A N 1
ATOM 697 C CA . THR A 1 85 ? -3.759 0.977 -5.584 1.00 98.31 85 THR A CA 1
ATOM 698 C C . THR A 1 85 ? -5.095 0.472 -5.038 1.00 98.31 85 THR A C 1
ATOM 700 O O . THR A 1 85 ? -5.278 0.433 -3.821 1.00 98.31 85 THR A O 1
ATOM 703 N N . ALA A 1 86 ? -6.010 0.033 -5.907 1.00 98.12 86 ALA A N 1
ATOM 704 C CA . ALA A 1 86 ? -7.262 -0.591 -5.487 1.00 98.12 86 ALA A CA 1
ATOM 705 C C . ALA A 1 86 ? -7.018 -1.898 -4.715 1.00 98.12 86 ALA A C 1
ATOM 707 O O . ALA A 1 86 ? -7.673 -2.140 -3.706 1.00 98.12 86 ALA A O 1
ATOM 708 N N . ARG A 1 87 ? -6.034 -2.713 -5.125 1.00 98.25 87 ARG A N 1
ATOM 709 C CA . ARG A 1 87 ? -5.651 -3.931 -4.390 1.00 98.25 87 ARG A CA 1
ATOM 710 C C . ARG A 1 87 ? -5.029 -3.620 -3.032 1.00 98.25 87 ARG A C 1
ATOM 712 O O . ARG A 1 87 ? -5.398 -4.251 -2.050 1.00 98.25 87 ARG A O 1
ATOM 719 N N . VAL A 1 88 ? -4.146 -2.623 -2.931 1.00 98.38 88 VAL A N 1
ATOM 720 C CA . VAL A 1 88 ? -3.587 -2.174 -1.638 1.00 98.38 88 VAL A CA 1
ATOM 721 C C . VAL A 1 88 ? -4.701 -1.809 -0.653 1.00 98.38 88 VAL A C 1
ATOM 723 O O . VAL A 1 88 ? -4.666 -2.216 0.513 1.00 98.38 88 VAL A O 1
ATOM 726 N N . ASN A 1 89 ? -5.724 -1.116 -1.152 1.00 98.25 89 ASN A N 1
ATOM 727 C CA . ASN A 1 89 ? -6.856 -0.616 -0.381 1.00 98.25 89 ASN A CA 1
ATOM 728 C C . ASN A 1 89 ? -8.110 -1.516 -0.464 1.00 98.25 89 ASN A C 1
ATOM 730 O O . ASN A 1 89 ? -9.216 -1.049 -0.219 1.00 98.25 89 ASN A O 1
ATOM 734 N N . SER A 1 90 ? -7.967 -2.808 -0.776 1.00 97.38 90 SER A N 1
ATOM 735 C CA . SER A 1 90 ? -9.110 -3.707 -1.031 1.00 97.38 90 SER A CA 1
ATOM 736 C C . SER A 1 90 ? -9.986 -4.020 0.188 1.00 97.38 90 SER A C 1
ATOM 738 O O . SER A 1 90 ? -11.004 -4.686 0.053 1.00 97.3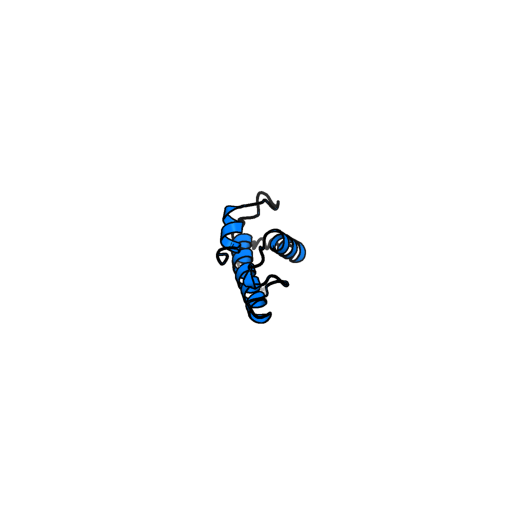8 90 SER A O 1
ATOM 740 N N . GLU A 1 91 ? -9.554 -3.625 1.386 1.00 95.06 91 GLU A N 1
ATOM 741 C CA . GLU A 1 91 ? -10.312 -3.769 2.637 1.00 95.06 91 GLU A CA 1
ATOM 742 C C . GLU A 1 91 ? -11.165 -2.528 2.955 1.00 95.06 91 GLU A C 1
ATOM 744 O O . GLU A 1 91 ? -11.737 -2.440 4.040 1.00 95.06 91 GLU A O 1
ATOM 749 N N . LEU A 1 92 ? -11.216 -1.546 2.052 1.00 91.56 92 LEU A N 1
ATOM 750 C CA . LEU A 1 92 ? -12.163 -0.444 2.168 1.00 91.56 92 LEU A CA 1
ATOM 751 C C . LEU A 1 92 ? -13.594 -0.910 1.834 1.00 91.56 92 LEU A C 1
ATOM 753 O O . LEU A 1 92 ? -13.749 -1.820 1.015 1.00 91.56 92 LEU A O 1
ATOM 757 N N . PRO A 1 93 ? -14.613 -0.301 2.467 1.00 79.25 93 PRO A N 1
ATOM 758 C CA . PRO A 1 93 ? -16.023 -0.585 2.208 1.00 79.25 93 PRO A CA 1
ATOM 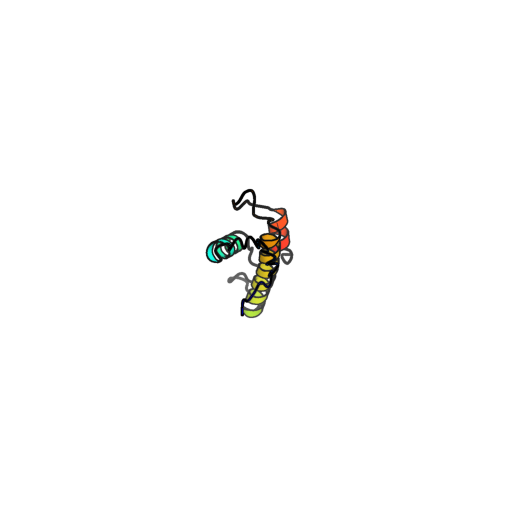759 C C . PRO A 1 93 ? -16.510 -0.086 0.842 1.00 79.25 93 PRO A C 1
ATOM 761 O O . PRO A 1 93 ? -15.898 0.857 0.287 1.00 79.25 93 PRO A O 1
#